Protein AF-0000000083122003 (afdb_homodimer)

Foldseek 3Di:
DPPPPPPPPPDPPPPCPVPQDPVRVVVVVVVVVVVVVVVVVVVVVVVVVVVVVVVVVVVVVVVVVVVVVVVVVVCVVVVD/DPPPPPPPPPPPPPPCPVPQDPVRVVVVVVVVVVVVVVVVVVVVVVVVVVVVVVVVVVVVVVVVVVVVVVVVVVCVVVVD

Sequence (160 aa):
PSVYLSTPSSASKPNTAAFLTPLEIKAKLETENSLDELKAQIVELLCVVEALRKDHGKELEKLRKDLEEEKAMRSNLEGWPSVYLSTPSSASKPNTAAFLTPLEIKAKLETENSLDELKAQIVELLCVVEALRKDHGKELEKLRKDLEEEKAMRSNLEGW

Organism: Balaenoptera physalus (NCBI:txid9770)

Structure (mmCIF, N/CA/C/O backbone):
data_AF-0000000083122003-model_v1
#
loop_
_entity.id
_entity.type
_entity.pdbx_description
1 polymer 'Uncharacterized protein'
#
loop_
_atom_site.group_PDB
_atom_site.id
_atom_site.type_symbol
_atom_site.label_atom_id
_atom_site.label_alt_id
_atom_site.label_comp_id
_atom_site.label_asym_id
_atom_site.label_entity_id
_atom_site.label_seq_id
_atom_site.pdbx_PDB_ins_code
_atom_site.Cartn_x
_atom_site.Cartn_y
_atom_site.Cartn_z
_atom_site.occupancy
_atom_site.B_iso_or_equiv
_atom_site.auth_seq_id
_atom_site.auth_comp_id
_atom_site.auth_asym_id
_atom_site.auth_atom_id
_atom_site.pdbx_PDB_model_num
ATOM 1 N N . PRO A 1 1 ? -36.594 74.5 28.25 1 35.97 1 PRO A N 1
ATOM 2 C CA . PRO A 1 1 ? -36.5 73 28.016 1 35.97 1 PRO A CA 1
ATOM 3 C C . PRO A 1 1 ? -35.125 72.562 27.547 1 35.97 1 PRO A C 1
ATOM 5 O O . PRO A 1 1 ? -34.562 73.188 26.641 1 35.97 1 PRO A O 1
ATOM 8 N N . SER A 1 2 ? -34.25 72.188 28.578 1 45.97 2 SER A N 1
ATOM 9 C CA . SER A 1 2 ? -32.844 71.75 28.547 1 45.97 2 SER A CA 1
ATOM 10 C C . SER A 1 2 ? -32.625 70.562 27.625 1 45.97 2 SER A C 1
ATOM 12 O O . SER A 1 2 ? -33.156 69.5 27.859 1 45.97 2 SER A O 1
ATOM 14 N N . VAL A 1 3 ? -32.75 70.875 26.328 1 45.56 3 VAL A N 1
ATOM 15 C CA . VAL A 1 3 ? -32.594 69.812 25.297 1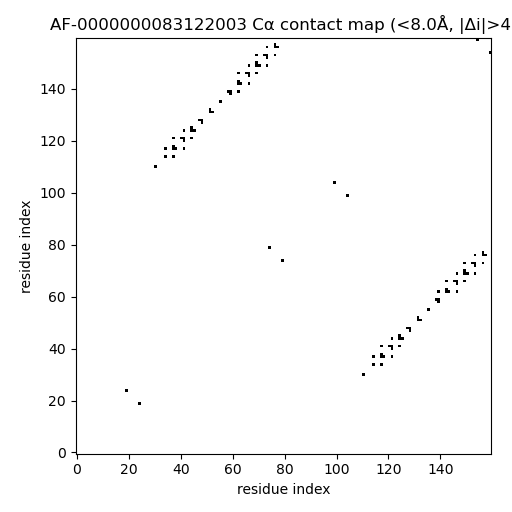 45.56 3 VAL A CA 1
ATOM 16 C C . VAL A 1 3 ? -31.25 69.125 25.484 1 45.56 3 VAL A C 1
ATOM 18 O O . VAL A 1 3 ? -30.203 69.75 25.547 1 45.56 3 VAL A O 1
ATOM 21 N N . TYR A 1 4 ? -31.25 68.25 26.547 1 47.97 4 TYR A N 1
ATOM 22 C CA . TYR A 1 4 ? -30.109 67.312 26.75 1 47.97 4 TYR A CA 1
ATOM 23 C C . TYR A 1 4 ? -29.656 66.688 25.422 1 47.97 4 TYR A C 1
ATOM 25 O O . TYR A 1 4 ? -30.469 66.125 24.703 1 47.97 4 TYR A O 1
ATOM 33 N N . LEU A 1 5 ? -28.953 67.438 24.578 1 46.25 5 LEU A N 1
ATOM 34 C CA . LEU A 1 5 ? -28.234 66.938 23.406 1 46.25 5 LEU A CA 1
ATOM 35 C C . LEU A 1 5 ? -27.516 65.625 23.734 1 46.25 5 LEU A C 1
ATOM 37 O O . LEU A 1 5 ? -26.625 65.625 24.578 1 46.25 5 LEU A O 1
ATOM 41 N N . SER A 1 6 ? -28.328 64.562 23.906 1 48.16 6 SER A N 1
ATOM 42 C CA . SER A 1 6 ? -27.719 63.219 23.984 1 48.16 6 SER A CA 1
ATOM 43 C C . SER A 1 6 ? -26.578 63.094 22.984 1 48.16 6 SER A C 1
ATOM 45 O O . SER A 1 6 ? -26.719 63.406 21.812 1 48.16 6 SER A O 1
ATOM 47 N N . THR A 1 7 ? -25.391 63.531 23.406 1 48.19 7 THR A N 1
ATOM 48 C CA . THR A 1 7 ? -24.125 63.344 22.688 1 48.19 7 THR A CA 1
ATOM 49 C C . THR A 1 7 ? -24.031 61.969 22.094 1 48.19 7 THR A C 1
ATOM 51 O O . THR A 1 7 ? -24.312 60.969 22.766 1 48.19 7 THR A O 1
ATOM 54 N N . PRO A 1 8 ? -24.438 61.75 20.844 1 50.34 8 PRO A N 1
ATOM 55 C CA . PRO A 1 8 ? -24.25 60.469 20.172 1 50.34 8 PRO A CA 1
ATOM 56 C C . PRO A 1 8 ? -22.891 59.812 20.469 1 50.34 8 PRO A C 1
ATOM 58 O O . PRO A 1 8 ? -21.875 60.5 20.5 1 50.34 8 PRO A O 1
ATOM 61 N N . SER A 1 9 ? -22.734 59.188 21.688 1 44.88 9 SER A N 1
ATOM 62 C CA . SER A 1 9 ? -21.531 58.375 21.906 1 44.88 9 SER A CA 1
ATOM 63 C C . SER A 1 9 ? -21.109 57.656 20.625 1 44.88 9 SER A C 1
ATOM 65 O O . SER A 1 9 ? -21.891 56.906 20.047 1 44.88 9 SER A O 1
ATOM 67 N N . SER A 1 10 ? -20.297 58.281 19.781 1 42.28 10 SER A N 1
ATOM 68 C CA . SER A 1 10 ? -19.625 58 18.516 1 42.28 10 SER A CA 1
ATOM 69 C C . SER A 1 10 ? -19.141 56.562 18.484 1 42.28 10 SER A C 1
ATOM 71 O O . SER A 1 10 ? -18.984 55.969 17.406 1 42.28 10 SER A O 1
ATOM 73 N N . ALA A 1 11 ? -18.094 56.156 19.375 1 44.44 11 ALA A N 1
ATOM 74 C CA . ALA A 1 11 ? -16.906 55.469 18.922 1 44.44 11 ALA A CA 1
ATOM 75 C C . ALA A 1 11 ? -17.234 54.031 18.5 1 44.44 11 ALA A C 1
ATOM 77 O O . ALA A 1 11 ? -17.734 53.25 19.297 1 44.44 11 ALA A O 1
ATOM 78 N N . SER A 1 12 ? -17.812 53.781 17.328 1 47.31 12 SER A N 1
ATOM 79 C CA . SER A 1 12 ? -17.906 52.5 16.625 1 47.31 12 SER A CA 1
ATOM 80 C C . SER A 1 12 ? -16.719 51.625 16.938 1 47.31 12 SER A C 1
ATOM 82 O O . SER A 1 12 ? -15.594 52.125 17.125 1 47.31 12 SER A O 1
ATOM 84 N N . LYS A 1 13 ? -16.891 50.562 17.672 1 48.38 13 LYS A N 1
ATOM 85 C CA . LYS A 1 13 ? -15.992 49.438 17.922 1 48.38 13 LYS A CA 1
ATOM 86 C C . LYS A 1 13 ? -15.195 49.062 16.656 1 48.38 13 LYS A C 1
ATOM 88 O O . LYS A 1 13 ? -15.781 48.781 15.617 1 48.38 13 LYS A O 1
ATOM 93 N N . PRO A 1 14 ? -14.141 49.781 16.25 1 44.88 14 PRO A N 1
ATOM 94 C CA . PRO A 1 14 ? -13.297 49.281 15.148 1 44.88 14 PRO A CA 1
ATOM 95 C C . PRO A 1 14 ? -13.305 47.781 15.023 1 44.88 14 PRO A C 1
ATOM 97 O O . PRO A 1 14 ? -13.273 47.062 16.031 1 44.88 14 PRO A O 1
ATOM 100 N N . ASN A 1 15 ? -14.188 47.188 14.227 1 45.59 15 ASN A N 1
ATOM 101 C CA . ASN A 1 15 ? -13.922 45.844 13.75 1 45.59 15 ASN A CA 1
ATOM 102 C C . ASN A 1 15 ? -12.43 45.562 13.703 1 45.59 15 ASN A C 1
ATOM 104 O O . ASN A 1 15 ? -11.711 46.125 12.875 1 45.59 15 ASN A O 1
ATOM 108 N N . THR A 1 16 ? -11.695 45.781 14.719 1 46.62 16 THR A N 1
ATOM 109 C CA . THR A 1 16 ? -10.273 45.5 14.867 1 46.62 16 THR A CA 1
ATOM 110 C C . THR A 1 16 ? -9.867 44.344 13.961 1 46.62 16 THR A C 1
ATOM 112 O O . THR A 1 16 ? -10.289 43.188 14.172 1 46.62 16 THR A O 1
ATOM 115 N N . ALA A 1 17 ? -10.141 44.312 12.742 1 52.28 17 ALA A N 1
ATOM 116 C CA . ALA A 1 17 ? -9.391 43.438 11.852 1 52.28 17 ALA A CA 1
ATOM 117 C C . ALA A 1 17 ? -8 43.125 12.406 1 52.28 17 ALA A C 1
ATOM 119 O O . ALA A 1 17 ? -7.168 44.031 12.508 1 52.28 17 ALA A O 1
ATOM 120 N N . ALA A 1 18 ? -7.871 42.594 13.445 1 58.09 18 ALA A N 1
ATOM 121 C CA . ALA A 1 18 ? -6.664 42.125 14.133 1 58.09 18 ALA A CA 1
ATOM 122 C C . ALA A 1 18 ? -5.531 41.875 13.141 1 58.09 18 ALA A C 1
ATOM 124 O O . ALA A 1 18 ? -5.566 40.875 12.398 1 58.09 18 ALA A O 1
ATOM 125 N N . PHE A 1 19 ? -5.035 42.875 12.477 1 66.44 19 PHE A N 1
ATOM 126 C CA . PHE A 1 19 ? -3.873 42.844 11.602 1 66.44 19 PHE A CA 1
ATOM 127 C C . PHE A 1 19 ? -2.768 41.969 12.211 1 66.44 19 PHE A C 1
ATOM 129 O O . PHE A 1 19 ? -2.393 42.188 13.367 1 66.44 19 PHE A O 1
ATOM 136 N N . LEU A 1 20 ? -2.568 41.031 11.734 1 72.25 20 LEU A N 1
ATOM 137 C CA . LEU A 1 20 ? -1.475 40.188 12.172 1 72.25 20 LEU A CA 1
ATOM 138 C C . LEU A 1 20 ? -0.135 40.906 12.039 1 72.25 20 LEU A C 1
ATOM 140 O O . LEU A 1 20 ? 0.085 41.656 11.086 1 72.25 20 LEU A O 1
ATOM 144 N N . THR A 1 21 ? 0.543 41.094 13.133 1 81.31 21 THR A N 1
ATOM 145 C CA . THR A 1 21 ? 1.921 41.562 13.062 1 81.31 21 THR A CA 1
ATOM 146 C C . THR A 1 21 ? 2.721 40.75 12.047 1 81.31 21 THR A C 1
ATOM 148 O O . THR A 1 21 ? 2.309 39.656 11.648 1 81.31 21 THR A O 1
ATOM 151 N N . PRO A 1 22 ? 3.791 41.312 11.477 1 83.81 22 PRO A N 1
ATOM 152 C CA . PRO A 1 22 ? 4.664 40.594 10.547 1 83.81 22 PRO A CA 1
ATOM 153 C C . PRO A 1 22 ? 5.113 39.25 11.094 1 83.81 22 PRO A C 1
ATOM 155 O O . PRO A 1 22 ? 5.203 38.281 10.344 1 83.81 22 PRO A O 1
ATOM 158 N N . LEU A 1 23 ? 5.422 39.156 12.414 1 82.88 23 LEU A N 1
ATOM 159 C CA . LEU A 1 23 ? 5.809 37.906 13.055 1 82.88 23 LEU A CA 1
ATOM 160 C C . LEU A 1 23 ? 4.66 36.906 13.016 1 82.88 23 LEU A C 1
ATOM 162 O O . LEU A 1 23 ? 4.883 35.719 12.789 1 82.88 23 LEU A O 1
ATOM 166 N N . GLU A 1 24 ? 3.473 37.469 13.195 1 82.56 24 GLU A N 1
ATOM 167 C CA . GLU A 1 24 ? 2.287 36.625 13.18 1 82.56 24 GLU A CA 1
ATOM 168 C C . GLU A 1 24 ? 2.006 36.094 11.773 1 82.56 24 GLU A C 1
ATOM 170 O O . GLU A 1 24 ? 1.586 34.969 11.609 1 82.56 24 GLU A O 1
ATOM 175 N N . ILE A 1 25 ? 2.201 36.906 10.766 1 86.31 25 ILE A N 1
ATOM 176 C CA . ILE A 1 25 ? 2.018 36.531 9.375 1 86.31 25 ILE A CA 1
ATOM 177 C C . ILE A 1 25 ? 3.01 35.438 9 1 86.31 25 ILE A C 1
ATOM 179 O O . ILE A 1 25 ? 2.645 34.438 8.359 1 86.31 25 ILE A O 1
ATOM 183 N N . LYS A 1 26 ? 4.309 35.625 9.43 1 90.31 26 LYS A N 1
ATOM 184 C CA . LYS A 1 26 ? 5.348 34.625 9.164 1 90.31 26 LYS A CA 1
ATOM 185 C C . LYS A 1 26 ? 5.004 33.281 9.805 1 90.31 26 LYS A C 1
ATOM 187 O O . LYS A 1 26 ? 5.152 32.219 9.18 1 90.31 26 LYS A O 1
ATOM 192 N N . ALA A 1 27 ? 4.531 33.312 10.977 1 85.81 27 ALA A N 1
ATOM 193 C CA . ALA A 1 27 ? 4.16 32.094 11.703 1 85.81 27 ALA A CA 1
ATOM 194 C C . ALA A 1 27 ? 3.01 31.375 11 1 85.81 27 ALA A C 1
ATOM 196 O O . ALA A 1 27 ? 2.99 30.141 10.93 1 85.81 27 ALA A O 1
ATOM 197 N N . LYS A 1 28 ? 2.006 32.156 10.578 1 86.75 28 LYS A N 1
ATOM 198 C CA . LYS A 1 28 ? 0.872 31.594 9.859 1 86.75 28 LYS A CA 1
ATOM 199 C C . LYS A 1 28 ? 1.325 30.922 8.57 1 86.75 28 LYS A C 1
ATOM 201 O O . LYS A 1 28 ? 0.861 29.828 8.234 1 86.75 28 LYS A O 1
ATOM 206 N N . LEU A 1 29 ? 2.229 31.594 7.879 1 92.12 29 LEU A N 1
ATOM 207 C CA . LEU A 1 29 ? 2.75 31.062 6.629 1 92.12 29 LEU A CA 1
ATOM 208 C C . LEU A 1 29 ? 3.506 29.75 6.871 1 92.12 29 LEU A C 1
ATOM 210 O O . LEU A 1 29 ? 3.35 28.797 6.113 1 92.12 29 LEU A O 1
ATOM 214 N N . GLU A 1 30 ? 4.227 29.594 7.887 1 93.12 30 GLU A N 1
ATOM 215 C CA . GLU A 1 30 ? 4.984 28.391 8.227 1 93.12 30 GLU A CA 1
ATOM 216 C C . GLU A 1 30 ? 4.055 27.234 8.57 1 93.12 30 GLU A C 1
ATOM 218 O O . GLU A 1 30 ? 4.316 26.094 8.195 1 93.12 30 GLU A O 1
ATOM 223 N N . THR A 1 31 ? 3.045 27.578 9.258 1 91.81 31 THR A N 1
ATOM 224 C CA . THR A 1 31 ? 2.072 26.562 9.625 1 91.81 31 THR A CA 1
ATOM 225 C C . THR A 1 31 ? 1.366 26.016 8.391 1 91.81 31 THR A C 1
ATOM 227 O O . THR A 1 31 ? 1.183 24.797 8.258 1 91.81 31 THR A O 1
ATOM 230 N N . GLU A 1 32 ? 1.01 26.922 7.562 1 93 32 GLU A N 1
ATOM 231 C CA . GLU A 1 32 ? 0.337 26.516 6.328 1 93 32 GLU A CA 1
ATOM 232 C C . GLU A 1 32 ? 1.243 25.656 5.457 1 93 32 GLU A C 1
ATOM 234 O O . GLU A 1 32 ? 0.785 24.688 4.844 1 93 32 GLU A O 1
ATOM 239 N N . ASN A 1 33 ? 2.475 26 5.391 1 94.75 33 ASN A N 1
ATOM 240 C CA . ASN A 1 33 ? 3.441 25.219 4.621 1 94.75 33 ASN A CA 1
ATOM 241 C C . ASN A 1 33 ? 3.613 23.812 5.199 1 94.75 33 ASN A C 1
ATOM 243 O O . ASN A 1 33 ? 3.766 22.844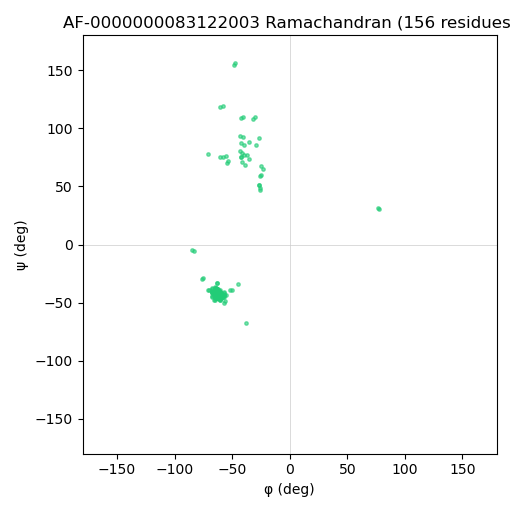 4.453 1 94.75 33 ASN A O 1
ATOM 247 N N . SER A 1 34 ? 3.613 23.797 6.496 1 94.69 34 SER A N 1
ATOM 248 C CA . SER A 1 34 ? 3.74 22.516 7.168 1 94.69 34 SER A CA 1
ATOM 249 C C . SER A 1 34 ? 2.541 21.609 6.875 1 94.69 34 SER A C 1
ATOM 251 O O . SER A 1 34 ? 2.697 20.406 6.637 1 94.69 34 SER A O 1
ATOM 253 N N . LEU A 1 35 ? 1.381 22.25 6.98 1 96.12 35 LEU A N 1
ATOM 254 C CA . LEU A 1 35 ? 0.158 21.5 6.688 1 96.12 35 LEU A CA 1
ATOM 255 C C . LEU A 1 35 ? 0.158 21.016 5.246 1 96.12 35 LEU A C 1
ATOM 257 O O . LEU A 1 35 ? -0.201 19.859 4.98 1 96.12 35 LEU A O 1
ATOM 261 N N . ASP A 1 36 ? 0.592 21.797 4.375 1 97.12 36 ASP A N 1
ATOM 262 C CA . ASP A 1 36 ? 0.663 21.453 2.961 1 97.12 36 ASP A CA 1
ATOM 263 C C . ASP A 1 36 ? 1.636 20.297 2.727 1 97.12 36 ASP A C 1
ATOM 265 O O . ASP A 1 36 ? 1.371 19.406 1.914 1 97.12 36 ASP A O 1
ATOM 269 N N . GLU A 1 37 ? 2.691 20.344 3.408 1 97.94 37 GLU A N 1
ATOM 270 C CA . GLU A 1 37 ? 3.695 19.281 3.279 1 97.94 37 GLU A CA 1
ATOM 271 C C . GLU A 1 37 ? 3.148 17.938 3.756 1 97.94 37 GLU A C 1
ATOM 273 O O . GLU A 1 37 ? 3.404 16.906 3.135 1 97.94 37 GLU A O 1
ATOM 278 N N . LEU A 1 38 ? 2.471 17.953 4.828 1 98.69 38 LEU A N 1
ATOM 279 C CA . LEU A 1 38 ? 1.873 16.719 5.352 1 98.69 38 LEU A CA 1
ATOM 280 C C . LEU A 1 38 ? 0.812 16.188 4.398 1 98.69 38 LEU A C 1
ATOM 282 O O . LEU A 1 38 ? 0.752 14.984 4.145 1 98.69 38 LEU A O 1
ATOM 286 N N . LYS A 1 39 ? 0.017 17.016 3.869 1 98.62 39 LYS A N 1
ATOM 287 C CA . LYS A 1 39 ? -1 16.609 2.904 1 98.62 39 LYS A CA 1
ATOM 288 C C . LYS A 1 39 ? -0.364 16 1.661 1 98.62 39 LYS A C 1
ATOM 290 O O . LYS A 1 39 ? -0.899 15.047 1.092 1 98.62 39 LYS A O 1
ATOM 295 N N . ALA A 1 40 ? 0.723 16.578 1.216 1 98.69 40 ALA A N 1
ATOM 296 C CA . ALA A 1 40 ? 1.436 16.031 0.062 1 98.69 40 ALA A CA 1
ATOM 297 C C . ALA A 1 40 ? 1.966 14.633 0.352 1 98.69 40 ALA A C 1
ATOM 299 O O . ALA A 1 40 ? 1.948 13.766 -0.522 1 98.69 40 ALA A O 1
ATOM 300 N N . GLN A 1 41 ? 2.434 14.453 1.499 1 98.75 41 GLN A N 1
ATOM 301 C CA . GLN A 1 41 ? 2.91 13.125 1.883 1 98.75 41 GLN A CA 1
ATOM 302 C C . GLN A 1 41 ? 1.776 12.109 1.854 1 98.75 41 GLN A C 1
ATOM 304 O O . GLN A 1 41 ? 1.966 10.969 1.408 1 98.75 41 GLN A O 1
ATOM 309 N N . ILE A 1 42 ? 0.639 12.492 2.383 1 98.94 42 ILE A N 1
ATOM 310 C CA . ILE A 1 42 ? -0.529 11.625 2.365 1 98.94 42 ILE A CA 1
ATOM 311 C C . ILE A 1 42 ? -0.862 11.234 0.925 1 98.94 42 ILE A C 1
ATOM 313 O O . ILE A 1 42 ? -1.104 10.062 0.63 1 98.94 42 ILE A O 1
ATOM 317 N N . VAL A 1 43 ? -0.821 12.164 0.024 1 98.88 43 VAL A N 1
ATOM 318 C CA . VAL A 1 43 ? -1.132 11.914 -1.38 1 98.88 43 VAL A CA 1
ATOM 319 C C . VAL A 1 43 ? -0.095 10.969 -1.979 1 98.88 43 VAL A C 1
ATOM 321 O O . VAL A 1 43 ? -0.44 10.055 -2.73 1 98.88 43 VAL A O 1
ATOM 324 N N . GLU A 1 44 ? 1.103 11.195 -1.682 1 98.69 44 GLU A N 1
ATOM 325 C CA . GLU A 1 44 ? 2.156 10.312 -2.172 1 98.69 44 GLU A CA 1
ATOM 326 C C . GLU A 1 44 ? 1.945 8.883 -1.693 1 98.69 44 GLU A C 1
ATOM 328 O O . GLU A 1 44 ? 2.113 7.934 -2.463 1 98.69 44 GLU A O 1
ATOM 333 N N . LEU A 1 45 ? 1.645 8.766 -0.427 1 98.81 45 LEU A N 1
ATOM 334 C CA . LEU A 1 45 ? 1.43 7.441 0.147 1 98.81 45 LEU A CA 1
ATOM 335 C C . LEU A 1 45 ? 0.214 6.77 -0.481 1 98.81 45 LEU A C 1
ATOM 337 O O . LEU A 1 45 ? 0.236 5.566 -0.75 1 98.81 45 LEU A O 1
ATOM 341 N N . LEU A 1 46 ? -0.833 7.504 -0.727 1 98.75 46 LEU A N 1
ATOM 342 C CA . LEU A 1 46 ? -2.004 6.961 -1.405 1 98.75 46 LEU A CA 1
ATOM 343 C C . LEU A 1 46 ? -1.642 6.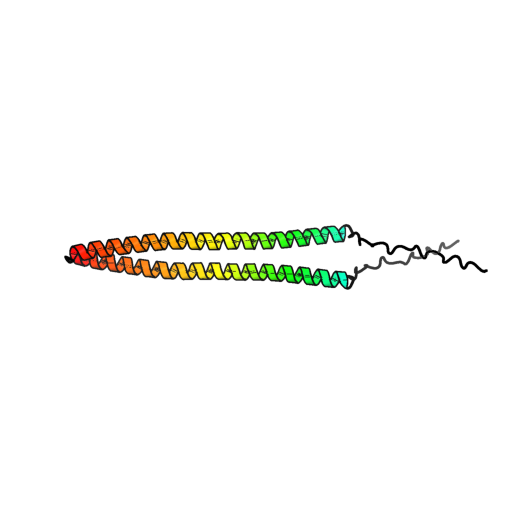461 -2.799 1 98.75 46 LEU A C 1
ATOM 345 O O . LEU A 1 46 ? -2.145 5.426 -3.242 1 98.75 46 LEU A O 1
ATOM 349 N N . CYS A 1 47 ? -0.824 7.172 -3.508 1 98.81 47 CYS A N 1
ATOM 350 C CA . CYS A 1 47 ? -0.359 6.754 -4.824 1 98.81 47 CYS A CA 1
ATOM 351 C C . CYS A 1 47 ? 0.437 5.457 -4.734 1 98.81 47 CYS A C 1
ATOM 353 O O . CYS A 1 47 ? 0.289 4.57 -5.582 1 98.81 47 CYS A O 1
ATOM 355 N N . VAL A 1 48 ? 1.271 5.324 -3.805 1 98.81 48 VAL A N 1
ATOM 356 C CA . VAL A 1 48 ? 2.059 4.113 -3.6 1 98.81 48 VAL A CA 1
ATOM 357 C C . VAL A 1 48 ? 1.129 2.928 -3.35 1 98.81 48 VAL A C 1
ATOM 359 O O . VAL A 1 48 ? 1.33 1.845 -3.906 1 98.81 48 VAL A O 1
ATOM 362 N N . VAL A 1 49 ? 0.138 3.094 -2.496 1 98.75 49 VAL A N 1
ATOM 363 C CA . VAL A 1 49 ? -0.819 2.033 -2.195 1 98.75 49 VAL A CA 1
ATOM 364 C C . VAL A 1 49 ? -1.501 1.572 -3.48 1 98.75 49 VAL A C 1
ATOM 366 O O . VAL A 1 49 ? -1.618 0.37 -3.732 1 98.75 49 VAL A O 1
ATOM 369 N N . GLU A 1 50 ? -1.892 2.535 -4.242 1 98.56 50 GLU A N 1
ATOM 370 C CA . GLU A 1 50 ? -2.572 2.209 -5.492 1 98.56 50 GLU A CA 1
ATOM 371 C C . GLU A 1 50 ? -1.645 1.461 -6.445 1 98.56 50 GLU A C 1
ATOM 373 O O . GLU A 1 50 ? -2.053 0.487 -7.082 1 98.56 50 GLU A O 1
ATOM 378 N N . ALA A 1 51 ? -0.442 1.853 -6.613 1 98.5 51 ALA A N 1
ATOM 379 C CA . ALA A 1 51 ? 0.536 1.197 -7.477 1 98.5 51 ALA A CA 1
ATOM 380 C C . ALA A 1 51 ? 0.839 -0.217 -6.988 1 98.5 51 ALA A C 1
ATOM 382 O O . ALA A 1 51 ? 0.924 -1.151 -7.789 1 98.5 51 ALA A O 1
ATOM 383 N N . LEU A 1 52 ? 0.963 -0.282 -5.695 1 98.62 52 LEU A N 1
ATOM 384 C CA . LEU A 1 52 ? 1.22 -1.592 -5.105 1 98.62 52 LEU A CA 1
ATOM 385 C C . LEU A 1 52 ? 0.084 -2.561 -5.418 1 98.62 52 LEU A C 1
ATOM 387 O O . LEU A 1 52 ? 0.328 -3.713 -5.781 1 98.62 52 LEU A O 1
ATOM 391 N N . ARG A 1 53 ? -1.139 -2.113 -5.23 1 98.69 53 ARG A N 1
ATOM 392 C CA . ARG A 1 53 ? -2.297 -2.955 -5.516 1 98.69 53 ARG A CA 1
ATOM 393 C C . ARG A 1 53 ? -2.309 -3.398 -6.973 1 98.69 53 ARG A C 1
ATOM 395 O O . ARG A 1 53 ? -2.58 -4.562 -7.273 1 98.69 53 ARG A O 1
ATOM 402 N N . LYS A 1 54 ? -2.012 -2.52 -7.887 1 98.56 54 LYS A N 1
ATOM 403 C CA . LYS A 1 54 ? -1.996 -2.828 -9.312 1 98.56 54 LYS A CA 1
ATOM 404 C C . LYS A 1 54 ? -0.895 -3.83 -9.648 1 98.56 54 LYS A C 1
ATOM 406 O O . LYS A 1 54 ? -1.128 -4.801 -10.375 1 98.56 54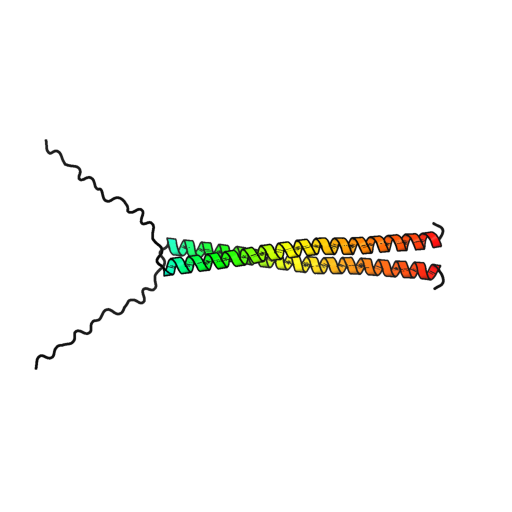 LYS A O 1
ATOM 411 N N . ASP A 1 55 ? 0.264 -3.553 -9.148 1 98.12 55 ASP A N 1
ATOM 412 C CA . ASP A 1 55 ? 1.405 -4.434 -9.383 1 98.12 55 ASP A CA 1
ATOM 413 C C . ASP A 1 55 ? 1.146 -5.828 -8.828 1 98.12 55 ASP A C 1
ATOM 415 O O . ASP A 1 55 ? 1.425 -6.832 -9.492 1 98.12 55 ASP A O 1
ATOM 419 N N . HIS A 1 56 ? 0.687 -5.891 -7.656 1 98.62 56 HIS A N 1
ATOM 420 C CA . HIS A 1 56 ? 0.331 -7.156 -7.027 1 98.62 56 HIS A CA 1
ATOM 421 C C . HIS A 1 56 ? -0.681 -7.93 -7.867 1 98.62 56 HIS A C 1
ATOM 423 O O . HIS A 1 56 ? -0.528 -9.133 -8.078 1 98.62 56 HIS A O 1
ATOM 429 N N . GLY A 1 57 ? -1.656 -7.297 -8.25 1 98.62 57 GLY A N 1
ATOM 430 C CA . GLY A 1 57 ? -2.666 -7.934 -9.078 1 98.62 57 GLY A CA 1
ATOM 431 C C . GLY A 1 57 ? -2.102 -8.523 -10.359 1 98.62 57 GLY A C 1
ATOM 432 O O . GLY A 1 57 ? -2.461 -9.633 -10.75 1 98.62 57 GLY A O 1
ATOM 433 N N . LYS A 1 58 ? -1.236 -7.824 -11.055 1 98.62 58 LYS A N 1
ATOM 434 C CA . LYS A 1 58 ? -0.626 -8.289 -12.297 1 98.62 58 LYS A CA 1
ATOM 435 C C . LYS A 1 58 ? 0.234 -9.531 -12.062 1 98.62 58 LYS A C 1
ATOM 437 O O . LYS A 1 58 ? 0.191 -10.484 -12.844 1 98.62 58 LYS A O 1
ATOM 442 N N . GLU A 1 59 ? 0.998 -9.367 -11.016 1 98.5 59 GLU A N 1
ATOM 443 C CA . GLU A 1 59 ? 1.878 -10.484 -10.695 1 98.5 59 GLU A CA 1
ATOM 444 C C . GLU A 1 59 ? 1.077 -11.734 -10.336 1 98.5 59 GLU A C 1
ATOM 446 O O . GLU A 1 59 ? 1.402 -12.836 -10.789 1 98.5 59 GLU A O 1
ATOM 451 N N . LEU A 1 60 ? 0.038 -11.609 -9.586 1 98.81 60 LEU A N 1
ATOM 452 C CA . LEU A 1 60 ? -0.832 -12.711 -9.203 1 98.81 60 LEU A CA 1
ATOM 453 C C . LEU A 1 60 ? -1.501 -13.328 -10.43 1 98.81 60 LEU A C 1
ATOM 455 O O . LEU A 1 60 ? -1.579 -14.555 -10.555 1 98.81 60 LEU A O 1
ATOM 459 N N . GLU A 1 61 ? -1.964 -12.453 -11.273 1 98.5 61 GLU A N 1
ATOM 460 C CA . GLU A 1 61 ? -2.635 -12.93 -12.484 1 98.5 61 GLU A CA 1
ATOM 461 C C . GLU A 1 61 ? -1.692 -13.766 -13.344 1 98.5 61 GLU A C 1
ATOM 463 O O . GLU A 1 61 ? -2.084 -14.812 -13.867 1 98.5 61 GLU A O 1
ATOM 468 N N . LYS A 1 62 ? -0.488 -13.273 -13.516 1 98.62 62 LYS A N 1
ATOM 469 C CA . LYS A 1 62 ? 0.504 -14.016 -14.297 1 98.62 62 LYS A CA 1
ATOM 470 C C . LYS A 1 62 ? 0.766 -15.391 -13.695 1 98.62 62 LYS A C 1
ATOM 472 O O . LYS A 1 62 ? 0.799 -16.391 -14.414 1 98.62 62 LYS A O 1
ATOM 477 N N . LEU A 1 63 ? 0.924 -15.453 -12.469 1 98.62 63 LEU A N 1
ATOM 478 C CA . LEU A 1 63 ? 1.22 -16.719 -11.797 1 98.62 63 LEU A CA 1
ATOM 479 C C . LEU A 1 63 ? 0.024 -17.656 -11.867 1 98.62 63 LEU A C 1
ATOM 481 O O . LEU A 1 63 ? 0.193 -18.875 -12.008 1 98.62 63 LEU A O 1
ATOM 485 N N . ARG A 1 64 ? -1.172 -17.109 -11.742 1 98.69 64 ARG A N 1
ATOM 486 C CA . ARG A 1 64 ? -2.383 -17.922 -11.836 1 98.69 64 ARG A CA 1
ATOM 487 C C . ARG A 1 64 ? -2.529 -18.516 -13.227 1 98.69 64 ARG A C 1
ATOM 489 O O . ARG A 1 64 ? -2.953 -19.672 -13.375 1 98.69 64 ARG A O 1
ATOM 496 N N . LYS A 1 65 ? -2.152 -17.781 -14.234 1 98.69 65 LYS A N 1
ATOM 497 C CA . LYS A 1 65 ? -2.186 -18.297 -15.609 1 98.69 65 LYS A CA 1
ATOM 498 C C . LYS A 1 65 ? -1.155 -19.406 -15.805 1 98.69 65 LYS A C 1
ATOM 500 O O . LYS A 1 65 ? -1.449 -20.422 -16.422 1 98.69 65 LYS A O 1
ATOM 505 N N . ASP A 1 66 ? 0.009 -19.156 -15.305 1 98.44 66 ASP A N 1
ATOM 506 C CA . ASP A 1 66 ? 1.058 -20.172 -15.375 1 98.44 66 ASP A CA 1
ATOM 507 C C . ASP A 1 66 ? 0.613 -21.469 -14.711 1 98.44 66 ASP A C 1
ATOM 509 O O . ASP A 1 66 ? 0.874 -22.547 -15.227 1 98.44 66 ASP A O 1
ATOM 513 N N . LEU A 1 67 ? -0.05 -21.328 -13.609 1 98.56 67 LEU A N 1
ATOM 514 C CA . LEU A 1 67 ? -0.526 -22.484 -12.859 1 98.56 67 LEU A CA 1
ATOM 515 C C . LEU A 1 67 ? -1.608 -23.234 -13.633 1 98.56 67 LEU A C 1
ATOM 517 O O . LEU A 1 67 ? -1.594 -24.469 -13.711 1 98.56 67 LEU A O 1
ATOM 521 N N . GLU A 1 68 ? -2.426 -22.484 -14.195 1 98.06 68 GLU A N 1
ATOM 522 C CA . GLU A 1 68 ? -3.48 -23.094 -15.008 1 98.06 68 GLU A CA 1
ATOM 523 C C . GLU A 1 68 ? -2.898 -23.828 -16.203 1 98.06 68 GLU A C 1
ATOM 525 O O . GLU A 1 68 ? -3.359 -24.922 -16.562 1 98.06 68 GLU A O 1
ATOM 530 N N . GLU A 1 69 ? -1.957 -23.266 -16.844 1 97.75 69 GLU A N 1
ATOM 531 C CA . GLU A 1 69 ? -1.291 -23.891 -17.984 1 97.75 69 GLU A CA 1
ATOM 532 C C . GLU A 1 69 ? -0.569 -25.156 -17.562 1 97.75 69 GLU A C 1
ATOM 534 O O . GLU A 1 69 ? -0.649 -26.172 -18.266 1 97.75 69 GLU A O 1
ATOM 539 N N . GLU A 1 70 ? 0.043 -25.109 -16.422 1 97.56 70 GLU A N 1
ATOM 540 C CA . GLU A 1 70 ? 0.729 -26.281 -15.906 1 97.56 70 GLU A CA 1
ATOM 541 C C . GLU A 1 70 ? -0.258 -27.406 -15.617 1 97.56 70 GLU A C 1
ATOM 543 O O . GLU A 1 70 ? 0.013 -28.578 -15.93 1 97.56 70 GLU A O 1
ATOM 548 N N . LYS A 1 71 ? -1.437 -27.109 -15.031 1 97.44 71 LYS A N 1
ATOM 549 C CA . LYS A 1 71 ? -2.477 -28.094 -14.75 1 97.44 71 LYS A CA 1
ATOM 550 C C . LYS A 1 71 ? -3.008 -28.719 -16.031 1 97.44 71 LYS A C 1
ATOM 552 O O . LYS A 1 71 ? -3.279 -29.922 -16.078 1 97.44 71 LYS A O 1
ATOM 557 N N . ALA A 1 72 ? -3.121 -27.859 -17.078 1 97.06 72 ALA A N 1
ATOM 558 C CA . ALA A 1 72 ? -3.611 -28.344 -18.375 1 97.06 72 ALA A CA 1
ATOM 559 C C . ALA A 1 72 ? -2.607 -29.297 -19.016 1 97.06 72 ALA A C 1
ATOM 561 O O . ALA A 1 72 ? -2.992 -30.312 -19.609 1 97.06 72 ALA A O 1
ATOM 562 N N . MET A 1 73 ? -1.403 -29 -18.922 1 96.06 73 MET A N 1
ATOM 563 C CA . MET A 1 73 ? -0.356 -29.859 -19.469 1 96.06 73 MET A CA 1
ATOM 564 C C . MET A 1 73 ? -0.339 -31.219 -18.766 1 96.06 73 MET A C 1
ATOM 566 O O . MET A 1 73 ? -0.249 -32.25 -19.422 1 96.06 73 MET A O 1
ATOM 570 N N . ARG A 1 74 ? -0.414 -31.141 -17.406 1 96.06 74 ARG A N 1
ATOM 571 C CA . ARG A 1 74 ? -0.454 -32.375 -16.625 1 96.06 74 ARG A CA 1
ATOM 572 C C . ARG A 1 74 ? -1.686 -33.219 -16.969 1 96.06 74 ARG A C 1
ATOM 574 O O . ARG A 1 74 ? -1.587 -34.438 -17.172 1 96.06 74 ARG A O 1
ATOM 581 N N . SER A 1 75 ? -2.777 -32.562 -17.078 1 94.94 75 SER A N 1
ATOM 582 C CA . SER A 1 75 ? -4.039 -33.219 -17.406 1 94.94 75 SER A CA 1
ATOM 583 C C . SER A 1 75 ? -3.973 -33.906 -18.766 1 94.94 75 SER A C 1
ATOM 585 O O . SER A 1 75 ? -4.48 -35 -18.938 1 94.94 75 SER A O 1
ATOM 587 N N . ASN A 1 76 ? -3.344 -33.219 -19.688 1 94.5 76 ASN A N 1
ATOM 588 C CA . ASN A 1 76 ? -3.174 -33.781 -21.031 1 94.5 76 ASN A CA 1
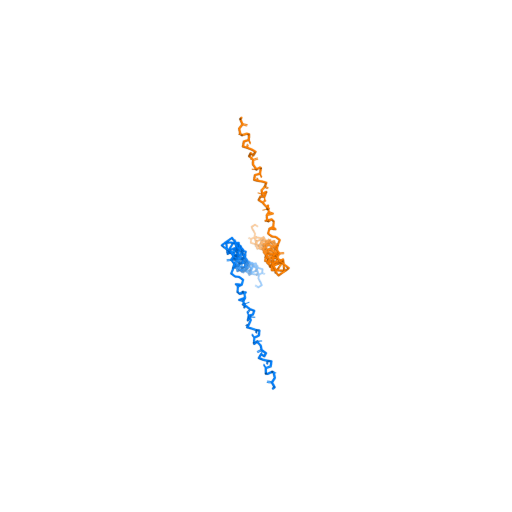ATOM 589 C C . ASN A 1 76 ? -2.328 -35.062 -21.016 1 94.5 76 ASN A C 1
ATOM 591 O O . ASN A 1 76 ? -2.584 -35.969 -21.766 1 94.5 76 ASN A O 1
ATOM 595 N N . LEU A 1 77 ? -1.368 -35.062 -20.062 1 93.06 77 LEU A N 1
ATOM 596 C CA . LEU A 1 77 ? -0.5 -36.219 -19.922 1 93.06 77 LEU A CA 1
ATOM 597 C C . LEU A 1 77 ? -1.236 -37.375 -19.234 1 93.06 77 LEU A C 1
ATOM 599 O O . LEU A 1 77 ? -0.979 -38.531 -19.516 1 93.06 77 LEU A O 1
ATOM 603 N N . GLU A 1 78 ? -2.133 -37.062 -18.422 1 91.69 78 GLU A N 1
ATOM 604 C CA . GLU A 1 78 ? -2.91 -38.062 -17.703 1 91.69 78 GLU A CA 1
ATOM 605 C C . GLU A 1 78 ? -4.07 -38.562 -18.562 1 91.69 78 GLU A C 1
ATOM 607 O O . GLU A 1 78 ? -4.664 -39.594 -18.25 1 91.69 78 GLU A O 1
ATOM 612 N N . GLY A 1 79 ? -4.238 -38 -19.625 1 87.62 79 GLY A N 1
ATOM 613 C CA . GLY A 1 79 ? -5.316 -38.438 -20.5 1 87.62 79 GLY A CA 1
ATOM 614 C C . GLY A 1 79 ? -6.684 -37.938 -20.047 1 87.62 79 GLY A C 1
ATOM 615 O O . GLY A 1 79 ? -7.691 -38.625 -20.266 1 87.62 79 GLY A O 1
ATOM 616 N N . TRP A 1 80 ? -6.73 -36.719 -19.391 1 69.44 80 TRP A N 1
ATOM 617 C CA . TRP A 1 80 ?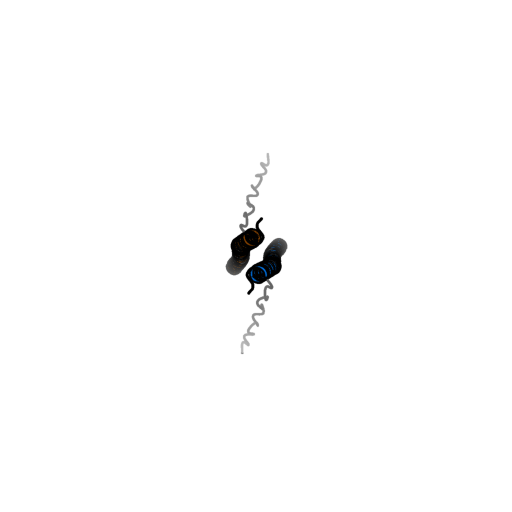 -8 -36.094 -19.031 1 69.44 80 TRP A CA 1
ATOM 618 C C . TRP A 1 80 ? -8.305 -34.938 -19.953 1 69.44 80 TRP A C 1
ATOM 620 O O . TRP A 1 80 ? -7.391 -34.281 -20.469 1 69.44 80 TRP A O 1
ATOM 630 N N . PRO B 1 1 ? 31.922 68.875 42.375 1 39.34 1 PRO B N 1
ATOM 631 C CA . PRO B 1 1 ? 31.906 67.75 41.438 1 39.34 1 PRO B CA 1
ATOM 632 C C . PRO B 1 1 ? 30.516 67.125 41.281 1 39.34 1 PRO B C 1
ATOM 634 O O . PRO B 1 1 ? 29.859 66.812 42.25 1 39.34 1 PRO B O 1
ATOM 637 N N . SER B 1 2 ? 29.734 67.688 40.219 1 46.97 2 SER B N 1
ATOM 638 C CA . SER B 1 2 ? 28.328 67.438 39.906 1 46.97 2 SER B CA 1
ATOM 639 C C . SER B 1 2 ? 28.094 65.938 39.594 1 46.97 2 SER B C 1
ATOM 641 O O . SER B 1 2 ? 28.656 65.438 38.625 1 46.97 2 SER B O 1
ATOM 643 N N . VAL B 1 3 ? 28.094 65.125 40.625 1 45.94 3 VAL B N 1
ATOM 644 C CA . VAL B 1 3 ? 27.891 63.688 40.531 1 45.94 3 VAL B CA 1
ATOM 645 C C . VAL B 1 3 ? 26.609 63.375 39.781 1 45.94 3 VAL B C 1
ATOM 647 O O . VAL B 1 3 ? 25.531 63.906 40.125 1 45.94 3 VAL B O 1
ATOM 650 N N . TYR B 1 4 ? 26.688 63.625 38.406 1 49.41 4 TYR B N 1
ATOM 651 C CA . TYR B 1 4 ? 25.609 63.25 37.5 1 49.41 4 TYR B CA 1
ATOM 652 C C . TYR B 1 4 ? 25.094 61.844 37.844 1 49.41 4 TYR B C 1
ATOM 654 O O . TYR B 1 4 ? 25.875 60.906 37.938 1 49.41 4 TYR B O 1
ATOM 662 N N . LEU B 1 5 ? 24.219 61.719 38.875 1 47.19 5 LEU B N 1
ATOM 663 C CA . LEU B 1 5 ? 23.406 60.531 39.188 1 47.19 5 LEU B CA 1
ATOM 664 C C . LEU B 1 5 ? 22.812 59.906 37.938 1 47.19 5 LEU B C 1
ATOM 666 O O . LEU B 1 5 ? 22.031 60.531 37.219 1 47.19 5 LEU B O 1
ATOM 670 N N . SER B 1 6 ? 23.703 59.188 37.156 1 48.69 6 SER B N 1
ATOM 671 C CA . SER B 1 6 ? 23.234 58.375 36.031 1 48.69 6 SER B CA 1
ATOM 672 C C . SER B 1 6 ? 21.969 57.594 36.406 1 48.69 6 SER B C 1
ATOM 674 O O . SER B 1 6 ? 21.938 56.969 37.469 1 48.69 6 SER B O 1
ATOM 676 N N . THR B 1 7 ? 20.812 58.25 36.219 1 49.03 7 THR B N 1
ATOM 677 C CA . THR B 1 7 ? 19.484 57.656 36.375 1 49.03 7 THR B CA 1
ATOM 678 C C . THR B 1 7 ? 19.422 56.25 35.75 1 49.03 7 THR B C 1
ATOM 680 O O . THR B 1 7 ? 19.875 56.062 34.625 1 49.03 7 THR B O 1
ATOM 683 N N . PRO B 1 8 ? 19.656 55.188 36.5 1 50.5 8 PRO B N 1
ATOM 684 C CA . PRO B 1 8 ? 19.531 53.812 36.031 1 50.5 8 PRO B CA 1
ATOM 685 C C . PRO B 1 8 ? 18.297 53.594 35.156 1 50.5 8 PRO B C 1
ATOM 687 O O . PRO B 1 8 ? 17.219 54.125 35.469 1 50.5 8 PRO B O 1
ATOM 690 N N . SER B 1 9 ? 18.391 54.031 33.812 1 46.75 9 SER B N 1
ATOM 691 C CA . SER B 1 9 ? 17.328 53.625 32.906 1 46.75 9 SER B CA 1
ATOM 692 C C . SER B 1 9 ? 16.875 52.188 33.156 1 46.75 9 SER B C 1
ATOM 694 O O . SER B 1 9 ? 17.625 51.25 32.906 1 46.75 9 SER B O 1
ATOM 696 N N . SER B 1 10 ? 16.25 51.969 34.281 1 43.06 10 SER B N 1
ATOM 697 C CA . SER B 1 10 ? 15.664 50.688 34.719 1 43.06 10 SER B CA 1
ATOM 698 C C . SER B 1 10 ? 14.883 50.031 33.594 1 43.06 10 SER B C 1
ATOM 700 O O . SER B 1 10 ? 14.289 48.969 33.812 1 43.06 10 SER B O 1
ATOM 702 N N . ALA B 1 11 ? 14.203 50.812 32.688 1 45.47 11 ALA B N 1
ATOM 703 C CA . ALA B 1 11 ? 12.992 50.156 32.188 1 45.47 11 ALA B CA 1
ATOM 704 C C . ALA B 1 11 ? 13.328 48.812 31.531 1 45.47 11 ALA B C 1
ATOM 706 O O . ALA B 1 11 ? 14.062 48.781 30.547 1 45.47 11 ALA B O 1
ATOM 707 N N . SER B 1 12 ? 13.633 47.75 32.25 1 47.78 12 SER B N 1
ATOM 708 C CA . SER B 1 12 ? 13.703 46.375 31.812 1 47.78 12 SER B CA 1
ATOM 709 C C . SER B 1 12 ? 12.711 46.062 30.703 1 47.78 12 SER B C 1
ATOM 711 O O . SER B 1 12 ? 11.617 46.656 30.672 1 47.78 12 SER B O 1
ATOM 713 N N . LYS B 1 13 ? 13.188 45.875 29.484 1 48.59 13 LYS B N 1
ATOM 714 C CA . LYS B 1 13 ? 12.492 45.312 28.328 1 48.59 13 LYS B CA 1
ATOM 715 C C . LYS B 1 13 ? 11.523 44.219 28.734 1 48.59 13 LYS B C 1
ATOM 717 O O . LYS B 1 13 ? 11.938 43.219 29.328 1 48.59 13 LYS B O 1
ATOM 722 N N . PRO B 1 14 ? 10.375 44.469 29.328 1 45.66 14 PRO B N 1
ATOM 723 C CA . PRO B 1 14 ? 9.43 43.375 29.531 1 45.66 14 PRO B CA 1
ATOM 724 C C . PRO B 1 14 ? 9.547 42.281 28.469 1 45.66 14 PRO B C 1
ATOM 726 O O . PRO B 1 14 ? 9.664 42.594 27.281 1 45.66 14 PRO B O 1
ATOM 729 N N . ASN B 1 15 ? 10.453 41.312 28.641 1 45.5 15 ASN B N 1
ATOM 730 C CA . ASN B 1 15 ? 10.273 40.062 27.891 1 45.5 15 ASN B CA 1
ATOM 731 C C . ASN B 1 15 ? 8.805 39.844 27.547 1 45.5 15 ASN B C 1
ATOM 733 O O . ASN B 1 15 ? 8 39.562 28.438 1 45.5 15 ASN B O 1
ATOM 737 N N . THR B 1 16 ? 8.117 40.75 27.047 1 46.44 16 THR B N 1
ATOM 738 C CA . THR B 1 16 ? 6.742 40.656 26.578 1 46.44 16 THR B CA 1
ATOM 739 C C . THR B 1 16 ? 6.418 39.219 26.172 1 46.44 16 THR B C 1
ATOM 741 O O . THR B 1 16 ? 6.906 38.719 25.156 1 46.44 16 THR B O 1
ATOM 744 N N . ALA B 1 17 ? 6.711 38.219 26.906 1 51.97 17 ALA B N 1
ATOM 745 C CA . ALA B 1 17 ? 6.027 36.969 26.703 1 51.97 17 ALA B CA 1
ATOM 746 C C . ALA B 1 17 ? 4.645 37.156 26.094 1 51.97 17 ALA B C 1
ATOM 748 O O . ALA B 1 17 ? 3.752 37.719 26.734 1 51.97 17 ALA B O 1
ATOM 749 N N . ALA B 1 18 ? 4.523 37.688 25.047 1 57.66 18 ALA B N 1
ATOM 750 C CA . ALA B 1 18 ? 3.326 37.906 24.234 1 57.66 18 ALA B CA 1
ATOM 751 C C . ALA B 1 18 ? 2.258 36.875 24.547 1 57.66 18 ALA B C 1
ATOM 753 O O . ALA B 1 18 ? 2.416 35.688 24.219 1 57.66 18 ALA B O 1
ATOM 754 N N . PHE B 1 19 ? 1.685 36.906 25.719 1 67 19 PHE B N 1
ATOM 755 C CA . PHE B 1 19 ? 0.566 36.062 26.172 1 67 19 PHE B CA 1
ATOM 756 C C . PHE B 1 19 ? -0.472 35.938 25.062 1 67 19 PHE B C 1
ATOM 758 O O . PHE B 1 19 ? -0.897 36.938 24.469 1 67 19 PHE B O 1
ATOM 765 N N . LEU B 1 20 ? -0.539 34.969 24.578 1 72.69 20 LEU B N 1
ATOM 766 C CA . LEU B 1 20 ? -1.566 34.719 23.578 1 72.69 20 LEU B CA 1
ATOM 767 C C . LEU B 1 20 ? -2.959 34.938 24.156 1 72.69 20 LEU B C 1
ATOM 769 O O . LEU B 1 20 ? -3.213 34.625 25.328 1 72.69 20 LEU B O 1
ATOM 773 N N . THR B 1 21 ? -3.693 35.875 23.578 1 81.12 21 THR B N 1
ATOM 774 C CA . THR B 1 21 ? -5.105 36 23.922 1 81.12 21 THR B CA 1
ATOM 775 C C . THR B 1 21 ? -5.801 34.625 23.891 1 81.12 21 THR B C 1
ATOM 777 O O . THR B 1 21 ? -5.285 33.688 23.312 1 81.12 21 THR B O 1
ATOM 780 N N . PRO B 1 22 ? -6.914 34.469 24.625 1 83.62 22 PRO B N 1
ATOM 781 C CA . PRO B 1 22 ? -7.691 33.219 24.609 1 83.62 22 PRO B CA 1
ATOM 782 C C . PRO B 1 22 ? -8.039 32.781 23.188 1 83.62 22 PRO B C 1
ATOM 784 O O . PRO B 1 22 ? -8.023 31.578 22.891 1 83.62 22 PRO B O 1
ATOM 787 N N . LEU B 1 23 ? -8.375 33.719 22.297 1 82.88 23 LEU B N 1
ATOM 788 C CA . LEU B 1 23 ? -8.672 33.438 20.891 1 82.88 23 LEU B CA 1
ATOM 789 C C . LEU B 1 23 ? -7.438 32.875 20.188 1 82.88 23 LEU B C 1
ATOM 791 O O . LEU B 1 23 ? -7.551 31.938 19.391 1 82.88 23 LEU B O 1
ATOM 795 N N . GLU B 1 24 ? -6.301 33.438 20.578 1 82.44 24 GLU B N 1
ATOM 796 C CA . GLU B 1 24 ? -5.043 33 19.984 1 82.44 24 GLU B CA 1
ATOM 797 C C . GLU B 1 24 ? -4.676 31.594 20.469 1 82.44 24 GLU B C 1
ATOM 799 O O . GLU B 1 24 ? -4.156 30.781 19.703 1 82.44 24 GLU B O 1
ATOM 804 N N . ILE B 1 25 ? -4.902 31.297 21.719 1 86.12 25 ILE B N 1
ATOM 805 C CA . ILE B 1 25 ? -4.645 29.984 22.312 1 86.12 25 ILE B CA 1
ATOM 806 C C . ILE B 1 25 ? -5.531 28.938 21.641 1 86.12 25 ILE B C 1
ATOM 808 O O . ILE B 1 25 ? -5.066 27.859 21.281 1 86.12 25 ILE B O 1
ATOM 812 N N . LYS B 1 26 ? -6.836 29.281 21.438 1 90.31 26 LYS B N 1
ATOM 813 C CA . LYS B 1 26 ? -7.777 28.375 20.781 1 90.31 26 LYS B CA 1
ATOM 814 C C . LYS B 1 26 ? -7.34 28.078 19.359 1 90.31 26 LYS B C 1
ATOM 816 O O . LYS B 1 26 ? -7.383 26.922 18.922 1 90.31 26 LYS B O 1
ATOM 821 N N . ALA B 1 27 ? -6.91 29.062 18.656 1 85.75 27 ALA B N 1
ATOM 822 C CA . ALA B 1 27 ? -6.461 28.891 17.281 1 85.75 27 ALA B CA 1
ATOM 823 C C . ALA B 1 27 ? -5.23 28 17.203 1 85.75 27 ALA B C 1
ATOM 825 O O . ALA B 1 27 ? -5.102 27.188 16.297 1 85.75 27 ALA B O 1
ATOM 826 N N . LYS B 1 28 ? -4.281 28.219 18.125 1 86.94 28 LYS B N 1
ATOM 827 C CA . LYS B 1 28 ? -3.08 27.391 18.188 1 86.94 28 LYS B CA 1
ATOM 828 C C . LYS B 1 28 ? -3.434 25.938 18.438 1 86.94 28 LYS B C 1
ATOM 830 O O . LYS B 1 28 ? -2.867 25.031 17.812 1 86.94 28 LYS B O 1
ATOM 835 N N . LEU B 1 29 ? -4.379 25.75 19.344 1 92.31 29 LEU B N 1
ATOM 836 C CA . LEU B 1 29 ? -4.809 24.406 19.688 1 92.31 29 LEU B CA 1
ATOM 837 C C . LEU B 1 29 ? -5.461 23.719 18.484 1 92.31 29 LEU B C 1
ATOM 839 O O . LEU B 1 29 ? -5.199 22.547 18.219 1 92.31 29 LEU B O 1
ATOM 843 N N . GLU B 1 30 ? -6.184 24.359 17.703 1 93.19 30 GLU B N 1
ATOM 844 C CA . GLU B 1 30 ? -6.852 23.828 16.516 1 93.19 30 GLU B CA 1
ATOM 845 C C . GLU B 1 30 ? -5.84 23.438 15.438 1 93.19 30 GLU B C 1
ATOM 847 O O . GLU B 1 30 ? -5.992 22.422 14.773 1 93.19 30 GLU B O 1
ATOM 852 N N . THR B 1 31 ? -4.879 24.281 15.32 1 91.81 31 THR B N 1
ATOM 853 C CA . THR B 1 31 ? -3.832 24 14.336 1 91.81 31 THR B CA 1
ATOM 854 C C . THR B 1 31 ? -3.045 22.75 14.719 1 91.81 31 THR B C 1
ATOM 856 O O . THR B 1 31 ? -2.754 21.906 13.867 1 91.81 31 THR B O 1
ATOM 859 N N . GLU B 1 32 ? -2.756 22.703 15.953 1 93 32 GLU B N 1
ATOM 860 C CA . GLU B 1 32 ? -2.012 21.547 16.438 1 93 32 GLU B CA 1
ATOM 861 C C . GLU B 1 32 ? -2.814 20.25 16.266 1 93 32 GLU B C 1
ATOM 863 O O . GLU B 1 32 ? -2.258 19.219 15.93 1 93 32 GLU B O 1
ATOM 868 N N . ASN B 1 33 ? -4.066 20.328 16.531 1 94.81 33 ASN B N 1
ATOM 869 C CA . ASN B 1 33 ? -4.938 19.172 16.359 1 94.81 33 ASN B CA 1
ATOM 870 C C . ASN B 1 33 ? -5.012 18.734 14.898 1 94.81 33 ASN B C 1
ATOM 872 O O . ASN B 1 33 ? -5.055 17.547 14.602 1 94.81 33 ASN B O 1
ATOM 876 N N . SER B 1 34 ? -5.055 19.75 14.078 1 94.62 34 SER B N 1
ATOM 877 C CA . SER B 1 34 ? -5.094 19.453 12.648 1 94.62 34 SER B CA 1
ATOM 878 C C . SER B 1 34 ? -3.814 18.766 12.188 1 94.62 34 SER B C 1
ATOM 880 O O . SER B 1 34 ? -3.863 17.812 11.398 1 94.62 34 SER B O 1
ATOM 882 N N . LEU B 1 35 ? -2.709 19.344 12.656 1 96.06 35 LEU B N 1
ATOM 883 C CA . LEU B 1 35 ? -1.419 18.75 12.32 1 96.06 35 LEU B CA 1
ATOM 884 C C . LEU B 1 35 ? -1.331 17.312 12.836 1 96.06 35 LEU B C 1
ATOM 886 O O . LEU B 1 35 ? -0.871 16.422 12.117 1 96.06 35 LEU B O 1
ATOM 890 N N . ASP B 1 36 ? -1.795 17.094 13.977 1 97.19 36 ASP B N 1
ATOM 891 C CA . ASP B 1 36 ? -1.785 15.773 14.594 1 97.19 36 ASP B CA 1
ATOM 892 C C . ASP B 1 36 ? -2.652 14.797 13.797 1 97.19 36 ASP B C 1
ATOM 894 O O . ASP B 1 36 ? -2.287 13.625 13.633 1 97.19 36 ASP B O 1
ATOM 898 N N . GLU B 1 37 ? -3.73 15.266 13.352 1 97.94 37 GLU B N 1
ATOM 899 C CA . GLU B 1 37 ? -4.637 14.43 12.57 1 97.94 37 GLU B CA 1
ATOM 900 C C . GLU B 1 37 ? -3.998 14 11.258 1 97.94 37 GLU B C 1
ATOM 902 O O . GLU B 1 37 ? -4.145 12.852 10.836 1 97.94 37 GLU B O 1
ATOM 907 N N . LEU B 1 38 ? -3.357 14.898 10.609 1 98.69 38 LEU B N 1
ATOM 908 C CA . LEU B 1 38 ? -2.68 14.586 9.359 1 98.69 38 LEU B CA 1
ATOM 909 C C . LEU B 1 38 ? -1.547 13.594 9.586 1 98.69 38 LEU B C 1
ATOM 911 O O . LEU B 1 38 ? -1.381 12.648 8.812 1 98.69 38 LEU B O 1
ATOM 915 N N . LYS B 1 39 ? -0.812 13.773 10.609 1 98.62 39 LYS B N 1
ATOM 916 C CA . LYS B 1 39 ? 0.265 12.844 10.945 1 98.62 39 LYS B CA 1
ATOM 917 C C . LYS B 1 39 ? -0.278 11.445 11.219 1 98.62 39 LYS B C 1
ATOM 919 O O . LYS B 1 39 ? 0.351 10.445 10.859 1 98.62 39 LYS B O 1
ATOM 924 N N . ALA B 1 40 ? -1.394 11.375 11.898 1 98.69 40 ALA B N 1
ATOM 925 C CA . ALA B 1 40 ? -2.02 10.086 12.172 1 98.69 40 ALA B CA 1
ATOM 926 C C . ALA B 1 40 ? -2.443 9.391 10.875 1 98.69 40 ALA B C 1
ATOM 928 O O . ALA B 1 40 ? -2.318 8.172 10.75 1 98.69 40 ALA B O 1
ATOM 929 N N . GLN B 1 41 ? -2.936 10.141 9.992 1 98.75 41 GLN B N 1
ATOM 930 C CA . GLN B 1 41 ? -3.312 9.578 8.703 1 98.75 41 GLN B CA 1
ATOM 931 C C . GLN B 1 41 ? -2.1 9.008 7.977 1 98.75 41 GLN B C 1
ATOM 933 O O . GLN B 1 41 ? -2.178 7.938 7.367 1 98.75 41 GLN B O 1
ATOM 938 N N . ILE B 1 42 ? -1.013 9.742 7.984 1 98.94 42 ILE B N 1
ATOM 939 C CA . ILE B 1 42 ? 0.224 9.273 7.367 1 98.94 42 ILE B CA 1
ATOM 940 C C . ILE B 1 42 ? 0.64 7.941 7.984 1 98.94 42 ILE B C 1
ATOM 942 O O . ILE B 1 42 ? 0.987 7 7.27 1 98.94 42 ILE B O 1
ATOM 946 N N . VAL B 1 43 ? 0.555 7.828 9.273 1 98.88 43 VAL B N 1
ATOM 947 C CA . VAL B 1 43 ? 0.937 6.609 9.977 1 98.88 43 VAL B CA 1
ATOM 948 C C . VAL B 1 43 ? 0.002 5.469 9.578 1 98.88 43 VAL B C 1
ATOM 950 O O . VAL B 1 43 ? 0.448 4.34 9.359 1 98.88 43 VAL B O 1
ATOM 953 N N . GLU B 1 44 ? -1.229 5.746 9.516 1 98.69 44 GLU B N 1
ATOM 954 C CA . GLU B 1 44 ? -2.191 4.73 9.102 1 98.69 44 GLU B CA 1
ATOM 955 C C . GLU B 1 44 ? -1.882 4.219 7.699 1 98.69 44 GLU B C 1
ATOM 957 O O . GLU B 1 44 ? -1.945 3.014 7.441 1 98.69 44 GLU B O 1
ATOM 962 N N . LEU B 1 45 ? -1.609 5.156 6.816 1 98.81 45 LEU B N 1
ATOM 963 C CA . LEU B 1 45 ? -1.312 4.789 5.438 1 98.81 45 LEU B CA 1
ATOM 964 C C . LEU B 1 45 ? -0.024 3.977 5.355 1 98.81 45 LEU B C 1
ATOM 966 O O . LEU B 1 45 ? 0.06 3.014 4.594 1 98.81 45 LEU B O 1
ATOM 970 N N . LEU B 1 46 ? 0.976 4.336 6.125 1 98.75 46 LEU B N 1
ATOM 971 C CA . LEU B 1 46 ? 2.211 3.562 6.176 1 98.75 46 LEU B CA 1
ATOM 972 C C . LEU B 1 46 ? 1.941 2.141 6.652 1 98.75 46 LEU B C 1
ATOM 974 O O . LEU B 1 46 ? 2.539 1.188 6.148 1 98.75 46 LEU B O 1
ATOM 978 N N . CYS B 1 47 ? 1.101 1.969 7.625 1 98.81 47 CYS B N 1
ATOM 979 C CA . CYS B 1 47 ? 0.721 0.648 8.117 1 98.81 47 CYS B CA 1
ATOM 980 C C . CYS B 1 47 ? 0.027 -0.158 7.023 1 98.81 47 CYS B C 1
ATOM 982 O O . CYS B 1 47 ? 0.276 -1.355 6.875 1 98.81 47 CYS B O 1
ATOM 984 N N . VAL B 1 48 ? -0.844 0.425 6.301 1 98.81 48 VAL B N 1
ATOM 985 C CA . VAL B 1 48 ? -1.544 -0.239 5.207 1 98.81 48 VAL B CA 1
ATOM 986 C C . VAL B 1 48 ? -0.537 -0.723 4.164 1 98.81 48 VAL B C 1
ATOM 988 O O . VAL B 1 48 ? -0.634 -1.85 3.674 1 98.81 48 VAL B O 1
ATOM 991 N N . VAL B 1 49 ? 0.417 0.112 3.787 1 98.75 49 VAL B N 1
ATOM 992 C CA . VAL B 1 49 ? 1.442 -0.247 2.812 1 98.75 49 VAL B CA 1
ATOM 993 C C . VAL B 1 49 ? 2.203 -1.48 3.295 1 98.75 49 VAL B C 1
ATOM 995 O O . VAL B 1 49 ? 2.42 -2.422 2.527 1 98.75 49 VAL B O 1
ATOM 998 N N . GLU B 1 50 ? 2.549 -1.446 4.531 1 98.56 50 GLU B N 1
ATOM 999 C CA . GLU B 1 50 ? 3.299 -2.566 5.094 1 98.56 50 GLU B CA 1
ATOM 1000 C C . GLU B 1 50 ? 2.465 -3.846 5.09 1 98.56 50 GLU B C 1
ATOM 1002 O O . GLU B 1 50 ? 2.967 -4.918 4.746 1 98.56 50 GLU B O 1
ATOM 1007 N N . ALA B 1 51 ? 1.239 -3.811 5.465 1 98.5 51 ALA B N 1
ATOM 1008 C CA . ALA B 1 51 ? 0.347 -4.965 5.477 1 98.5 51 ALA B CA 1
ATOM 1009 C C . ALA B 1 51 ? 0.132 -5.504 4.062 1 98.5 51 ALA B C 1
ATOM 1011 O O . ALA B 1 51 ? 0.146 -6.719 3.848 1 98.5 51 ALA B O 1
ATOM 1012 N N . LEU B 1 52 ? -0.043 -4.562 3.168 1 98.56 52 LEU B N 1
ATOM 1013 C CA . LEU B 1 52 ? -0.224 -4.953 1.775 1 98.56 52 LEU B CA 1
ATOM 1014 C C . LEU B 1 52 ? 0.991 -5.719 1.263 1 98.56 52 LEU B C 1
ATOM 1016 O O . LEU B 1 52 ? 0.846 -6.746 0.598 1 98.56 52 LEU B O 1
ATOM 1020 N N . ARG B 1 53 ? 2.162 -5.195 1.522 1 98.62 53 ARG B N 1
ATOM 1021 C CA . ARG B 1 53 ? 3.387 -5.855 1.089 1 98.62 53 ARG B CA 1
ATOM 1022 C C . ARG B 1 53 ? 3.486 -7.262 1.675 1 98.62 53 ARG B C 1
ATOM 1024 O O . ARG B 1 53 ? 3.85 -8.211 0.974 1 98.62 53 ARG B O 1
ATOM 1031 N N . LYS B 1 54 ? 3.174 -7.438 2.924 1 98.56 54 LYS B N 1
ATOM 1032 C CA . LYS B 1 54 ? 3.236 -8.734 3.594 1 98.56 54 LYS B CA 1
ATOM 1033 C C . LYS B 1 54 ? 2.225 -9.711 2.998 1 98.56 54 LYS B C 1
ATOM 1035 O O . LYS B 1 54 ? 2.561 -10.859 2.709 1 98.56 54 LYS B O 1
ATOM 1040 N N . ASP B 1 55 ? 1.025 -9.234 2.848 1 98.12 55 ASP B N 1
ATOM 1041 C CA . ASP B 1 55 ? -0.038 -10.062 2.289 1 98.12 55 ASP B CA 1
ATOM 1042 C C . ASP B 1 55 ? 0.296 -10.5 0.864 1 98.12 55 ASP B C 1
ATOM 1044 O O . ASP B 1 55 ? 0.116 -11.664 0.506 1 98.12 55 ASP B O 1
ATOM 1048 N N . HIS B 1 56 ? 0.722 -9.602 0.095 1 98.62 56 HIS B N 1
ATOM 1049 C CA . HIS B 1 56 ? 1.132 -9.898 -1.273 1 98.62 56 HIS B CA 1
ATOM 1050 C C . HIS B 1 56 ? 2.227 -10.961 -1.305 1 98.62 56 HIS B C 1
ATOM 1052 O O . HIS B 1 56 ? 2.156 -11.906 -2.088 1 98.62 56 HIS B O 1
ATOM 1058 N N . GLY B 1 57 ? 3.197 -10.758 -0.566 1 98.69 57 GLY B N 1
ATOM 1059 C CA . GLY B 1 57 ? 4.281 -11.727 -0.503 1 98.69 57 GLY B CA 1
ATOM 1060 C C . GLY B 1 57 ? 3.807 -13.125 -0.158 1 98.69 57 GLY B C 1
ATOM 1061 O O . GLY B 1 57 ? 4.258 -14.109 -0.755 1 98.69 57 GLY B O 1
ATOM 1062 N N . LYS B 1 58 ? 2.908 -13.297 0.799 1 98.56 58 LYS B N 1
ATOM 1063 C CA . LYS B 1 58 ? 2.377 -14.594 1.204 1 98.56 58 LYS B CA 1
ATOM 1064 C C . LYS B 1 58 ? 1.598 -15.25 0.067 1 98.56 58 LYS B C 1
ATOM 1066 O O . LYS B 1 58 ? 1.731 -16.453 -0.173 1 98.56 58 LYS B O 1
ATOM 1071 N N . GLU B 1 59 ? 0.791 -14.391 -0.483 1 98.44 59 GLU B N 1
ATOM 1072 C CA . GLU B 1 59 ? -0.021 -14.906 -1.581 1 98.44 59 GLU B CA 1
ATOM 1073 C C . GLU B 1 59 ? 0.854 -15.375 -2.742 1 98.44 59 GLU B C 1
ATOM 1075 O O . GLU B 1 59 ? 0.626 -16.438 -3.309 1 98.44 59 GLU B O 1
ATOM 1080 N N . LEU B 1 60 ? 1.858 -14.641 -3.098 1 98.81 60 LEU B N 1
ATOM 1081 C CA . LEU B 1 60 ? 2.785 -14.984 -4.168 1 98.81 60 LEU B CA 1
ATOM 1082 C C . LEU B 1 60 ? 3.541 -16.266 -3.844 1 98.81 60 LEU B C 1
ATOM 1084 O O . LEU B 1 60 ? 3.711 -17.125 -4.707 1 98.81 60 LEU B O 1
ATOM 1088 N N . GLU B 1 61 ? 3.979 -16.328 -2.617 1 98.5 61 GLU B N 1
ATOM 1089 C CA . GLU B 1 61 ? 4.723 -17.516 -2.199 1 98.5 61 GLU B CA 1
ATOM 1090 C C . GLU B 1 61 ? 3.875 -18.766 -2.328 1 98.5 61 GLU B C 1
ATOM 1092 O O . GLU B 1 61 ? 4.355 -19.812 -2.795 1 98.5 61 GLU B O 1
ATOM 1097 N N . LYS B 1 62 ? 2.646 -18.688 -1.886 1 98.62 62 LYS B N 1
ATOM 1098 C CA . LYS B 1 62 ? 1.738 -19.828 -1.995 1 98.62 62 LYS B CA 1
ATOM 1099 C C . LYS B 1 62 ? 1.554 -20.25 -3.451 1 98.62 62 LYS B C 1
ATOM 1101 O O . LYS B 1 62 ? 1.615 -21.438 -3.773 1 98.62 62 LYS B O 1
ATOM 1106 N N . LEU B 1 63 ? 1.355 -19.359 -4.297 1 98.62 63 LEU B N 1
ATOM 1107 C CA . LEU B 1 63 ? 1.129 -19.656 -5.707 1 98.62 63 LEU B CA 1
ATOM 1108 C C . LEU B 1 63 ? 2.391 -20.219 -6.355 1 98.62 63 LEU B C 1
ATOM 1110 O O . LEU B 1 63 ? 2.314 -21.109 -7.207 1 98.62 63 LEU B O 1
ATOM 1114 N N . ARG B 1 64 ? 3.535 -19.688 -5.945 1 98.75 64 ARG B N 1
ATOM 1115 C CA . ARG B 1 64 ? 4.801 -20.172 -6.469 1 98.75 64 ARG B CA 1
ATOM 1116 C C . ARG B 1 64 ? 5.035 -21.625 -6.051 1 98.75 64 ARG B C 1
ATOM 1118 O O . ARG B 1 64 ? 5.543 -22.438 -6.832 1 98.75 64 ARG B O 1
ATOM 1125 N N . LYS B 1 65 ? 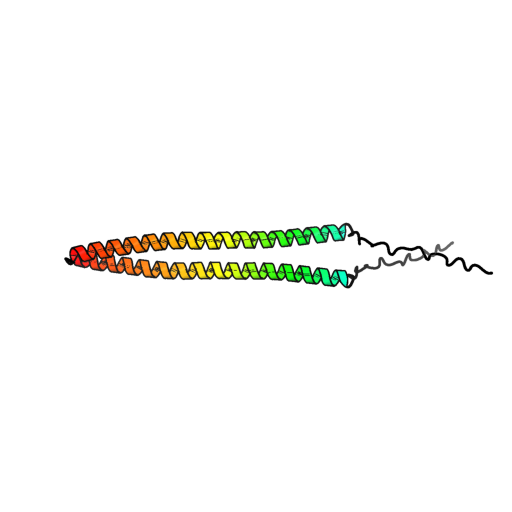4.645 -21.953 -4.859 1 98.69 65 LYS B N 1
ATOM 1126 C CA . LYS B 1 65 ? 4.762 -23.344 -4.387 1 98.69 65 LYS B CA 1
ATOM 1127 C C . LYS B 1 65 ? 3.816 -24.266 -5.152 1 98.69 65 LYS B C 1
ATOM 1129 O O . LYS B 1 65 ? 4.199 -25.359 -5.543 1 98.69 65 LYS B O 1
ATOM 1134 N N . ASP B 1 66 ? 2.627 -23.797 -5.312 1 98.44 66 ASP B N 1
ATOM 1135 C CA . ASP B 1 66 ? 1.654 -24.562 -6.082 1 98.44 66 ASP B CA 1
ATOM 1136 C C . ASP B 1 66 ? 2.162 -24.844 -7.496 1 98.44 66 ASP B C 1
ATOM 1138 O O . ASP B 1 66 ? 1.993 -25.938 -8.023 1 98.44 66 ASP B O 1
ATOM 1142 N N . LEU B 1 67 ? 2.768 -23.859 -8.078 1 98.56 67 LEU B N 1
ATOM 1143 C CA . LEU B 1 67 ? 3.295 -23.969 -9.43 1 98.56 67 LEU B CA 1
ATOM 1144 C C . LEU B 1 67 ? 4.449 -24.969 -9.477 1 98.56 67 LEU B C 1
ATOM 1146 O O . LEU B 1 67 ? 4.52 -25.797 -10.383 1 98.56 67 LEU B O 1
ATOM 1150 N N . GLU B 1 68 ? 5.238 -24.875 -8.516 1 98 68 GLU B N 1
ATOM 1151 C CA . GLU B 1 68 ? 6.355 -25.812 -8.438 1 98 68 GLU B CA 1
ATOM 1152 C C . GLU B 1 68 ? 5.863 -27.234 -8.266 1 98 68 GLU B C 1
ATOM 1154 O O . GLU B 1 68 ? 6.406 -28.172 -8.867 1 98 68 GLU B O 1
ATOM 1159 N N . GLU B 1 69 ? 4.906 -27.438 -7.449 1 97.75 69 GLU B N 1
ATOM 1160 C CA . GLU B 1 69 ? 4.32 -28.766 -7.227 1 97.75 69 GLU B CA 1
ATOM 1161 C C . GLU B 1 69 ? 3.674 -29.297 -8.5 1 97.75 69 GLU B C 1
ATOM 1163 O O . GLU B 1 69 ? 3.84 -30.469 -8.844 1 97.75 69 GLU B O 1
ATOM 1168 N N . GLU B 1 70 ? 3.023 -28.422 -9.211 1 97.56 70 GLU B N 1
ATOM 1169 C CA . GLU B 1 70 ? 2.406 -28.812 -10.477 1 97.56 70 GLU B CA 1
ATOM 1170 C C . GLU B 1 70 ? 3.459 -29.234 -11.492 1 97.56 70 GLU B C 1
ATOM 1172 O O . GLU B 1 70 ? 3.279 -30.234 -12.203 1 97.56 70 GLU B O 1
ATOM 1177 N N . LYS B 1 71 ? 4.594 -28.516 -11.578 1 97.44 71 LYS B N 1
ATOM 1178 C CA . LYS B 1 71 ? 5.691 -28.844 -12.484 1 97.44 71 LYS B CA 1
ATOM 1179 C C . LYS B 1 71 ? 6.301 -30.203 -12.133 1 97.44 71 LYS B C 1
ATOM 1181 O O . LYS B 1 71 ? 6.656 -30.984 -13.016 1 97.44 71 LYS B O 1
ATOM 1186 N N . ALA B 1 72 ? 6.395 -30.453 -10.812 1 97 72 ALA B N 1
ATOM 1187 C CA . ALA B 1 72 ? 6.953 -31.719 -10.352 1 97 72 ALA B CA 1
ATOM 1188 C C . ALA B 1 72 ? 6.039 -32.875 -10.719 1 97 72 ALA B C 1
ATOM 1190 O O . ALA B 1 72 ? 6.508 -33.969 -11.109 1 97 72 ALA B O 1
ATOM 1191 N N . MET B 1 73 ? 4.82 -32.719 -10.586 1 96.12 73 MET B N 1
ATOM 1192 C CA . MET B 1 73 ? 3.852 -33.75 -10.938 1 96.12 73 MET B CA 1
ATOM 1193 C C . MET B 1 73 ? 3.904 -34.062 -12.43 1 96.12 73 MET B C 1
ATOM 1195 O O . MET B 1 73 ? 3.904 -35.219 -12.82 1 96.12 73 MET B O 1
ATOM 1199 N N . ARG B 1 74 ? 3.934 -32.969 -13.234 1 96.12 74 ARG B N 1
ATOM 1200 C CA . ARG B 1 74 ? 4.035 -33.125 -14.68 1 96.12 74 ARG B CA 1
ATOM 1201 C C . ARG B 1 74 ? 5.328 -33.844 -15.062 1 96.12 74 ARG B C 1
ATOM 1203 O O . ARG B 1 74 ? 5.32 -34.781 -15.875 1 96.12 74 ARG B O 1
ATOM 1210 N N . SER B 1 75 ? 6.387 -33.438 -14.453 1 94.81 75 SER B N 1
ATOM 1211 C CA . SER B 1 75 ? 7.695 -34.031 -14.719 1 94.81 75 SER B CA 1
ATOM 1212 C C . SER B 1 75 ? 7.719 -35.5 -14.391 1 94.81 75 SER B C 1
ATOM 1214 O O . SER B 1 75 ? 8.305 -36.312 -15.125 1 94.81 75 SER B O 1
ATOM 1216 N N . ASN B 1 76 ? 7.066 -35.844 -13.305 1 94.44 76 ASN B N 1
ATOM 1217 C CA . ASN B 1 76 ? 6.973 -37.25 -12.891 1 94.44 76 ASN B CA 1
ATOM 1218 C C . ASN B 1 76 ? 6.219 -38.094 -13.922 1 94.44 76 ASN B C 1
ATOM 1220 O O . ASN B 1 76 ? 6.566 -39.25 -14.156 1 94.44 76 ASN B O 1
ATOM 1224 N N . LEU B 1 77 ? 5.238 -37.406 -14.555 1 93.06 77 LEU B N 1
ATOM 1225 C CA . LEU B 1 77 ? 4.449 -38.094 -15.578 1 93.06 77 LEU B CA 1
ATOM 1226 C C . LEU B 1 77 ? 5.246 -38.25 -16.875 1 93.06 77 LEU B C 1
ATOM 1228 O O . LEU B 1 77 ? 5.086 -39.219 -17.594 1 93.06 77 LEU B O 1
ATOM 1232 N N . GLU B 1 78 ? 6.102 -37.375 -17.109 1 91.75 78 GLU B N 1
ATOM 1233 C CA . GLU B 1 78 ? 6.926 -37.406 -18.312 1 91.75 78 GLU B CA 1
ATOM 1234 C C . GLU B 1 78 ? 8.148 -38.281 -18.125 1 91.75 78 GLU B C 1
ATOM 1236 O O . GLU B 1 78 ? 8.812 -38.656 -19.094 1 91.75 78 GLU B O 1
ATOM 1241 N N . GLY B 1 79 ? 8.297 -38.75 -16.984 1 87.94 79 GLY B N 1
ATOM 1242 C CA . GLY B 1 79 ? 9.43 -39.625 -16.719 1 87.94 79 GLY B CA 1
ATOM 1243 C C . GLY B 1 79 ? 10.742 -38.875 -16.578 1 87.94 79 GLY B C 1
ATOM 1244 O O . GLY B 1 79 ? 11.797 -39.406 -16.938 1 87.94 79 GLY B O 1
ATOM 1245 N N . TRP B 1 80 ? 10.688 -37.594 -16.062 1 68.88 80 TRP B N 1
ATOM 1246 C CA . TRP B 1 80 ? 11.898 -36.844 -15.758 1 68.88 80 TRP B CA 1
ATOM 1247 C C . TRP B 1 80 ? 12.133 -36.75 -14.25 1 68.88 80 TRP B C 1
ATOM 1249 O O . TRP B 1 80 ? 11.18 -36.781 -13.469 1 68.88 80 TRP B O 1
#

Secondary structure (DSSP, 8-state):
---------------------HHHHHHHHHHHHHHHHHHHHHHHHHHHHHHHHHHHHHHHHHHHHHHHHHHHHHHHHHT-/---------------------HHHHHHHHHHHHHHHHHHHHHHHHHHHHHHHHHHHHHHHHHHHHHHHHHHHHHHHHHT-

Solvent-accessible surface area (backbone atoms only — not comparable to full-atom values): 9328 Å² total; per-residue (Å²): 132,85,74,73,72,74,69,74,83,69,83,69,76,70,78,68,70,76,70,65,50,7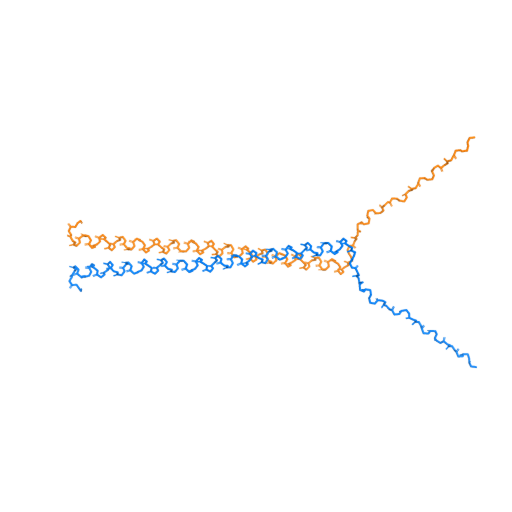2,69,51,48,53,52,51,51,52,49,51,52,50,50,49,51,51,53,51,49,41,50,52,50,52,50,50,46,52,50,48,53,52,51,48,50,52,55,51,50,54,51,51,49,52,37,51,51,41,52,49,54,35,32,54,71,71,72,100,131,86,75,73,73,76,72,74,82,62,82,68,74,71,78,66,70,74,70,64,50,71,70,51,49,51,52,51,51,50,50,50,50,49,51,51,50,52,53,50,51,42,53,52,51,52,51,50,47,52,51,48,54,52,51,48,52,52,54,50,50,53,52,51,49,52,37,50,51,41,52,49,54,35,32,53,72,71,70,98

pLDDT: mean 83.62, std 20.75, range [35.97, 98.94]

Radius of gyration: 36.8 Å; Cα contacts (8 Å, |Δi|>4): 55; chains: 2; bounding box: 68×113×62 Å